Protein AF-A0A0P9UQY3-F1 (afdb_monomer)

Secondary structure (DSSP, 8-state):
----HHHHHHHHHHHHS-TTTHHHHHHHHT-TTTTTSHHHHHHHHHHHHHHHHHHH----

Radius of gyration: 11.87 Å; Cα contacts (8 Å, |Δi|>4): 41; chains: 1; bounding box: 33×22×30 Å

Foldseek 3Di:
DPQDVLLVVLVVCLVPDDPVCSQVSLVVQCPPVNCPDPSNVVSVVVNVVVVCCVVVVDDD

pLDDT: mean 71.19, std 10.27, range [45.25, 83.06]

Solvent-accessible surface area (backbone atoms o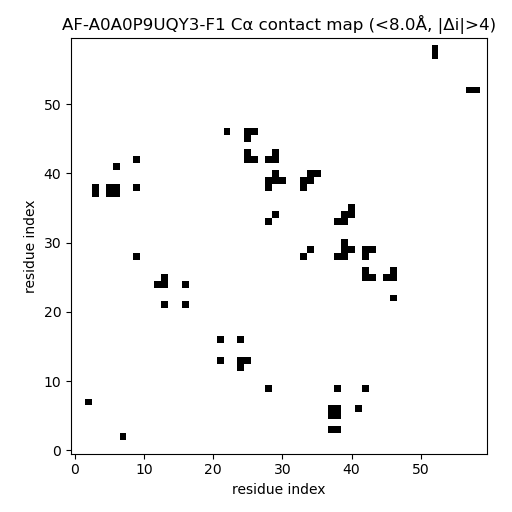nly — not comparable to full-atom values): 3480 Å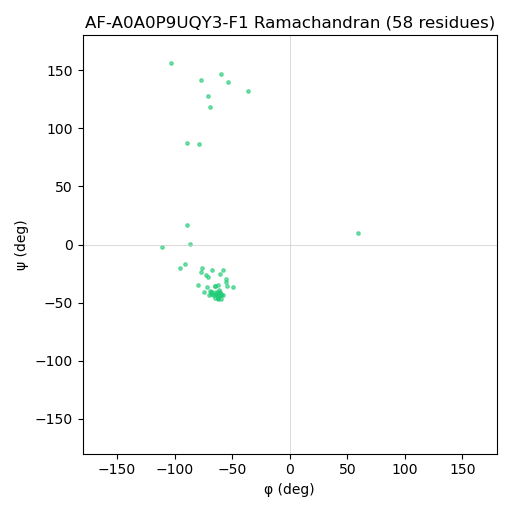² total; per-residue (Å²): 133,89,65,53,69,64,41,50,50,50,50,52,50,50,70,73,38,54,83,85,44,36,59,57,57,36,52,66,46,46,34,78,92,32,51,90,39,73,37,12,52,48,31,49,52,53,50,51,51,56,47,48,42,68,75,66,68,59,75,132

Mean predicted aligned error: 9.69 Å

Structure (mmCIF, N/CA/C/O backbone):
data_AF-A0A0P9UQY3-F1
#
_entry.id   AF-A0A0P9UQY3-F1
#
loop_
_atom_site.group_PDB
_atom_site.id
_atom_site.type_symbol
_atom_site.label_atom_id
_atom_site.label_alt_id
_atom_site.label_comp_id
_atom_site.label_asym_id
_atom_site.label_entity_id
_atom_site.label_seq_id
_atom_site.pdbx_PDB_ins_code
_atom_site.Cartn_x
_atom_site.Cartn_y
_atom_site.Cartn_z
_atom_site.occupancy
_atom_site.B_iso_or_equiv
_atom_site.auth_seq_id
_atom_site.auth_comp_id
_atom_site.auth_asym_id
_atom_site.auth_atom_id
_atom_site.pdbx_PDB_model_num
ATOM 1 N N . ALA A 1 1 ? -7.553 -3.995 -19.356 1.00 45.25 1 ALA A N 1
ATOM 2 C CA . ALA A 1 1 ? -6.895 -3.369 -18.198 1.00 45.25 1 ALA A CA 1
ATOM 3 C C . ALA A 1 1 ? -5.582 -4.100 -17.996 1.00 45.25 1 ALA A C 1
ATOM 5 O O . ALA A 1 1 ? -5.564 -5.147 -17.363 1.00 45.25 1 ALA A O 1
ATOM 6 N N . ASP A 1 2 ? -4.532 -3.616 -18.653 1.00 49.16 2 ASP A N 1
ATOM 7 C CA . ASP A 1 2 ? -3.175 -4.115 -18.447 1.00 49.16 2 ASP A CA 1
ATOM 8 C C . ASP A 1 2 ? -2.686 -3.453 -17.156 1.00 49.16 2 ASP A C 1
ATOM 10 O O . ASP A 1 2 ? -2.255 -2.302 -17.149 1.00 49.16 2 ASP A O 1
ATOM 14 N N . ALA A 1 3 ? -2.987 -4.083 -16.020 1.00 56.19 3 ALA A N 1
ATOM 15 C CA . ALA A 1 3 ? -2.476 -3.606 -14.747 1.00 56.19 3 ALA A CA 1
ATOM 16 C C . ALA A 1 3 ? -0.972 -3.877 -14.752 1.00 56.19 3 ALA A C 1
ATOM 18 O O . ALA A 1 3 ? -0.571 -5.036 -14.866 1.00 56.19 3 ALA A O 1
ATOM 19 N N . ASP A 1 4 ? -0.192 -2.799 -14.658 1.00 69.62 4 ASP A N 1
ATOM 20 C CA . ASP A 1 4 ? 1.267 -2.792 -14.558 1.00 69.62 4 ASP A CA 1
ATOM 21 C C . ASP A 1 4 ? 1.750 -3.990 -13.710 1.00 69.62 4 ASP A C 1
ATOM 23 O O . ASP A 1 4 ? 1.171 -4.247 -12.644 1.00 69.62 4 ASP A O 1
ATOM 27 N N . PRO A 1 5 ? 2.745 -4.773 -14.158 1.00 73.56 5 PRO A N 1
ATOM 28 C CA . PRO A 1 5 ? 3.153 -5.999 -13.469 1.00 73.56 5 PRO A CA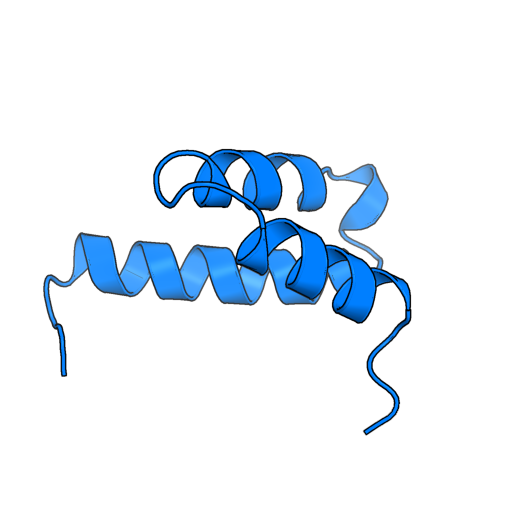 1
ATOM 29 C C . PRO A 1 5 ? 3.504 -5.746 -11.996 1.00 73.56 5 PRO A C 1
ATOM 31 O O . PRO A 1 5 ? 3.132 -6.548 -11.136 1.00 73.56 5 PRO A O 1
ATOM 34 N N . ASP A 1 6 ? 4.096 -4.590 -11.686 1.00 70.00 6 ASP A N 1
ATOM 35 C CA . ASP A 1 6 ? 4.367 -4.148 -10.318 1.00 70.00 6 ASP A CA 1
ATOM 36 C C . ASP A 1 6 ? 3.085 -3.902 -9.494 1.00 70.00 6 ASP A C 1
ATOM 38 O O . ASP A 1 6 ? 3.044 -4.204 -8.300 1.00 70.00 6 ASP A O 1
ATOM 42 N N . VAL A 1 7 ? 2.009 -3.397 -10.108 1.00 71.12 7 VAL A N 1
ATOM 43 C CA . VAL A 1 7 ? 0.695 -3.218 -9.454 1.00 71.12 7 VAL A CA 1
ATOM 44 C C . VAL A 1 7 ? 0.061 -4.574 -9.151 1.00 71.12 7 VAL A C 1
ATOM 46 O O . VAL A 1 7 ? -0.513 -4.773 -8.076 1.00 71.12 7 VAL A O 1
ATOM 49 N N . ARG A 1 8 ? 0.178 -5.524 -10.083 1.00 78.69 8 ARG A N 1
ATOM 50 C CA . ARG A 1 8 ? -0.358 -6.878 -9.916 1.00 78.69 8 ARG A CA 1
ATOM 51 C C . ARG A 1 8 ? 0.385 -7.644 -8.820 1.00 78.69 8 ARG A C 1
ATOM 53 O O . ARG A 1 8 ? -0.254 -8.310 -8.007 1.00 78.69 8 ARG A O 1
ATOM 60 N N . GLU A 1 9 ? 1.707 -7.498 -8.761 1.00 81.06 9 GLU A N 1
ATOM 61 C CA . GLU A 1 9 ? 2.540 -8.067 -7.697 1.00 81.06 9 GLU A CA 1
ATOM 62 C C . GLU A 1 9 ? 2.190 -7.471 -6.325 1.00 81.06 9 GLU A C 1
ATOM 64 O O . GLU A 1 9 ? 2.030 -8.210 -5.350 1.00 81.06 9 GLU A O 1
ATOM 69 N N . LEU A 1 10 ? 2.002 -6.149 -6.248 1.00 79.31 10 LEU A N 1
ATOM 70 C CA . LEU A 1 10 ? 1.576 -5.478 -5.020 1.00 79.31 10 LEU A CA 1
ATOM 71 C C . LEU A 1 10 ? 0.217 -5.999 -4.534 1.00 79.31 10 LEU A C 1
ATOM 73 O O . LEU A 1 10 ? 0.056 -6.276 -3.347 1.00 79.31 10 LEU A O 1
ATOM 77 N N . HIS A 1 11 ? -0.747 -6.179 -5.438 1.00 80.31 11 HIS A N 1
ATOM 78 C CA . HIS A 1 11 ? -2.052 -6.750 -5.099 1.00 80.31 11 HIS A CA 1
ATOM 79 C C . HIS A 1 11 ? -1.938 -8.166 -4.526 1.00 80.31 11 HIS A C 1
ATOM 81 O O . HIS A 1 11 ? -2.523 -8.440 -3.480 1.00 80.31 11 HIS A O 1
ATOM 87 N N . MET A 1 12 ? -1.150 -9.042 -5.153 1.00 82.12 12 MET A N 1
ATOM 88 C CA . MET A 1 12 ? -0.929 -10.401 -4.643 1.00 82.12 12 MET A CA 1
ATOM 89 C C . MET A 1 12 ? -0.272 -10.394 -3.257 1.00 82.12 12 MET A C 1
ATOM 91 O O . MET A 1 12 ? -0.693 -11.138 -2.370 1.00 82.12 12 MET A O 1
ATOM 95 N N . LYS A 1 13 ? 0.708 -9.510 -3.029 1.00 82.56 13 LYS A N 1
ATOM 96 C CA . LYS A 1 13 ? 1.331 -9.331 -1.707 1.00 82.56 13 LYS A CA 1
ATOM 97 C C . LYS A 1 13 ? 0.321 -8.863 -0.659 1.00 82.56 13 LYS A C 1
ATOM 99 O O . LYS A 1 13 ? 0.303 -9.403 0.440 1.00 82.56 13 LYS A O 1
ATOM 104 N N . LEU A 1 14 ? -0.551 -7.911 -0.992 1.00 80.44 14 LEU A N 1
ATOM 105 C CA . LEU A 1 14 ? -1.581 -7.400 -0.077 1.00 80.44 14 LEU A CA 1
ATOM 106 C C . LEU A 1 14 ? -2.713 -8.397 0.197 1.00 80.44 14 LEU A C 1
ATOM 108 O O . LEU A 1 14 ? -3.345 -8.326 1.254 1.00 80.44 14 LEU A O 1
ATOM 112 N N . GLU A 1 15 ? -3.004 -9.294 -0.743 1.00 82.25 15 GLU A N 1
ATOM 113 C CA . GLU A 1 15 ? -3.976 -10.372 -0.558 1.00 82.25 15 GLU A CA 1
ATOM 114 C C . GLU A 1 15 ? -3.415 -11.474 0.348 1.00 82.25 15 GLU A C 1
ATOM 116 O O . GLU A 1 15 ? -4.114 -11.939 1.247 1.00 82.25 15 GLU A O 1
ATOM 121 N N . SER A 1 16 ? -2.134 -11.818 0.175 1.00 83.06 16 SER A N 1
ATOM 122 C CA . SER A 1 16 ? -1.440 -12.814 0.997 1.00 83.06 16 SER A CA 1
ATOM 123 C C . SER A 1 16 ? -1.031 -12.301 2.385 1.00 83.06 16 SER A C 1
ATOM 125 O O . SER A 1 16 ? -0.818 -13.114 3.284 1.00 83.06 16 SER A O 1
ATOM 127 N N . ALA A 1 17 ? -0.878 -10.987 2.574 1.00 79.25 17 ALA A N 1
ATOM 128 C CA . ALA A 1 17 ? -0.437 -10.398 3.837 1.00 79.25 17 ALA A CA 1
ATOM 129 C C . ALA A 1 17 ? -1.559 -10.350 4.887 1.00 79.25 17 ALA A C 1
ATOM 131 O O . ALA A 1 17 ? -2.716 -10.018 4.596 1.00 79.25 17 ALA A O 1
ATOM 132 N N . ALA A 1 18 ? -1.197 -10.603 6.148 1.00 80.50 18 ALA A N 1
ATOM 133 C CA . ALA A 1 18 ? -2.104 -10.446 7.278 1.00 80.50 18 ALA A CA 1
ATOM 134 C C . ALA A 1 18 ? -2.608 -8.995 7.374 1.00 80.50 18 ALA A C 1
ATOM 136 O O . ALA A 1 18 ? -1.876 -8.050 7.089 1.00 80.50 18 ALA A O 1
ATOM 137 N N . ALA A 1 19 ? -3.851 -8.788 7.826 1.00 76.25 19 ALA A N 1
ATOM 138 C CA 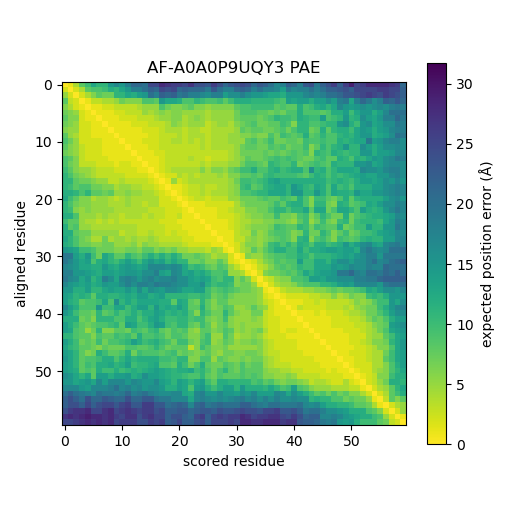. ALA A 1 19 ? -4.470 -7.456 7.890 1.00 76.25 19 ALA A CA 1
ATOM 139 C C . ALA A 1 19 ? -3.651 -6.420 8.690 1.00 76.25 19 ALA A C 1
ATOM 141 O O . ALA A 1 19 ? -3.688 -5.231 8.374 1.00 76.25 19 ALA A O 1
ATOM 142 N N . SER A 1 20 ? -2.889 -6.873 9.692 1.00 75.88 20 SER A N 1
ATOM 143 C CA . SER A 1 20 ? -1.979 -6.027 10.474 1.00 75.88 20 SER A CA 1
ATOM 144 C C . SER A 1 20 ? -0.725 -5.608 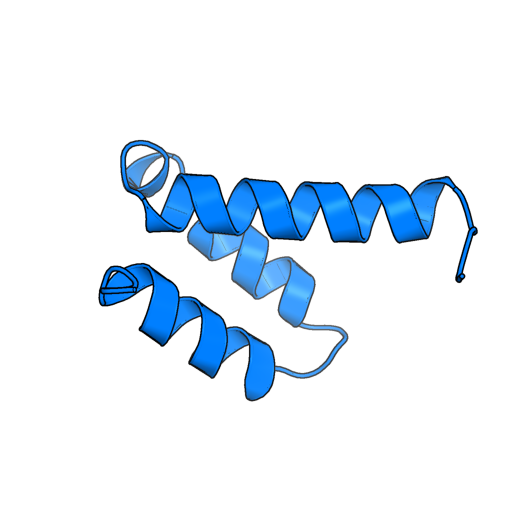9.696 1.00 75.88 20 SER A C 1
ATOM 146 O O . SER A 1 20 ? -0.157 -4.558 9.982 1.00 75.88 20 SER A O 1
ATOM 148 N N . GLU A 1 21 ? -0.301 -6.399 8.712 1.00 79.00 21 GLU A N 1
ATOM 149 C CA . GLU A 1 21 ? 0.925 -6.184 7.933 1.00 79.00 21 GLU A CA 1
ATOM 150 C C . GLU A 1 21 ? 0.676 -5.445 6.618 1.00 79.00 21 GLU A C 1
ATOM 152 O O . GLU A 1 21 ? 1.583 -4.790 6.111 1.00 79.00 21 GLU A O 1
ATOM 157 N N . LYS A 1 22 ? -0.570 -5.446 6.115 1.00 78.94 22 LYS A N 1
ATOM 158 C CA . LYS A 1 22 ? -0.959 -4.722 4.888 1.00 78.94 22 LYS A CA 1
ATOM 159 C C . LYS A 1 22 ? -0.494 -3.268 4.888 1.00 78.94 22 LYS A C 1
ATOM 161 O O . LYS A 1 22 ? -0.091 -2.749 3.852 1.00 78.94 22 LYS A O 1
ATOM 166 N N . MET A 1 23 ? -0.522 -2.619 6.052 1.00 77.56 23 MET A N 1
ATOM 167 C CA . MET A 1 23 ? -0.093 -1.229 6.180 1.00 77.56 23 MET A CA 1
ATOM 168 C C . MET A 1 23 ? 1.424 -1.073 6.011 1.00 77.56 23 MET A C 1
ATOM 170 O O . MET A 1 23 ? 1.859 -0.189 5.280 1.00 77.56 23 MET A O 1
ATOM 174 N N . SER A 1 24 ? 2.223 -1.953 6.619 1.00 78.56 24 SER A N 1
ATOM 175 C CA . SER A 1 24 ? 3.682 -1.959 6.450 1.00 78.56 24 SER A CA 1
ATOM 176 C C . SER A 1 24 ? 4.075 -2.264 5.005 1.00 78.56 24 SER A C 1
ATOM 178 O O . SER A 1 24 ? 4.890 -1.547 4.433 1.00 78.56 24 SER A O 1
ATOM 180 N N . THR A 1 25 ? 3.416 -3.236 4.366 1.00 80.38 25 THR A N 1
ATOM 181 C CA . THR A 1 25 ? 3.653 -3.586 2.955 1.00 80.38 25 THR A CA 1
ATOM 182 C C . THR A 1 25 ? 3.346 -2.426 2.003 1.00 80.38 25 THR A C 1
ATOM 184 O O . THR A 1 25 ? 4.088 -2.198 1.043 1.00 80.38 25 THR A O 1
ATOM 187 N N . LEU A 1 26 ? 2.274 -1.666 2.263 1.00 77.44 26 LEU A N 1
ATOM 188 C CA . LEU A 1 26 ? 1.980 -0.438 1.519 1.00 77.44 26 LEU A CA 1
ATOM 189 C C . LEU A 1 26 ? 3.090 0.601 1.720 1.00 77.44 26 LEU A C 1
ATOM 191 O O . LEU A 1 26 ? 3.557 1.166 0.738 1.00 77.44 26 LEU A O 1
ATOM 195 N N . ILE A 1 27 ? 3.543 0.823 2.958 1.00 77.50 27 ILE A N 1
ATOM 196 C CA . ILE A 1 27 ? 4.588 1.809 3.285 1.00 77.50 27 ILE A CA 1
ATOM 197 C C . ILE A 1 27 ? 5.917 1.475 2.601 1.00 77.50 27 ILE A C 1
ATOM 199 O O . ILE A 1 27 ? 6.519 2.353 1.985 1.00 77.50 27 ILE A O 1
ATOM 203 N N . GLU A 1 28 ? 6.348 0.215 2.626 1.00 76.19 28 GLU A N 1
ATOM 204 C CA . GLU A 1 28 ? 7.558 -0.225 1.919 1.00 76.19 28 GLU A CA 1
ATOM 205 C C . GLU A 1 28 ? 7.439 -0.041 0.398 1.00 76.19 28 GLU A C 1
ATOM 207 O O . GLU A 1 28 ? 8.404 0.325 -0.279 1.00 76.19 28 GLU A O 1
ATOM 212 N N . SER A 1 29 ? 6.233 -0.230 -0.142 1.00 68.00 29 SER A N 1
ATOM 213 C CA . SER A 1 29 ? 5.945 -0.048 -1.569 1.00 68.00 29 SER A CA 1
ATOM 214 C C . SER A 1 29 ? 5.831 1.428 -1.980 1.00 68.00 29 SER A C 1
ATOM 216 O O . SER A 1 29 ? 6.032 1.747 -3.151 1.00 68.00 29 SER A O 1
ATOM 218 N N . MET A 1 30 ? 5.581 2.327 -1.023 1.00 67.56 30 MET A N 1
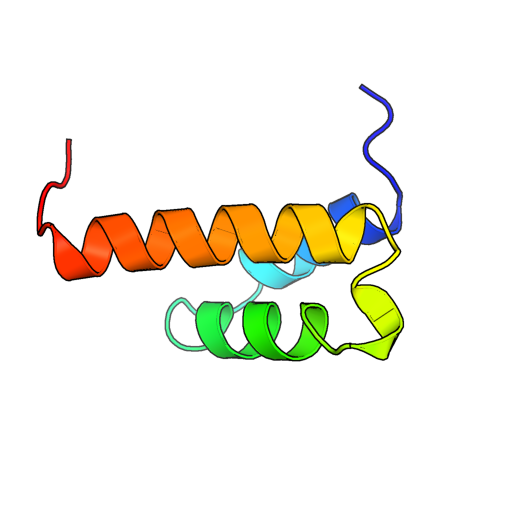ATOM 219 C CA . MET A 1 30 ? 5.596 3.791 -1.166 1.00 67.56 30 MET A CA 1
ATOM 220 C C . MET A 1 30 ? 6.989 4.399 -0.905 1.00 67.56 30 MET A C 1
ATOM 222 O O . MET A 1 30 ? 7.121 5.598 -0.683 1.00 67.56 30 MET A O 1
ATOM 226 N N . SER A 1 31 ? 8.061 3.603 -0.920 1.00 63.62 31 SER A N 1
ATOM 227 C CA . SER A 1 31 ? 9.426 4.136 -0.864 1.00 63.62 31 SER A CA 1
ATOM 228 C C . SER A 1 31 ? 9.653 5.196 -1.966 1.00 63.62 31 SER A C 1
ATOM 230 O O . SER A 1 31 ? 9.216 4.994 -3.103 1.00 63.62 31 SER A O 1
ATOM 232 N N . PRO A 1 32 ? 10.369 6.308 -1.692 1.00 57.81 32 PRO A N 1
ATOM 233 C CA . PRO A 1 32 ? 10.606 7.383 -2.662 1.00 57.81 32 PRO A CA 1
ATOM 234 C C . PRO A 1 32 ? 11.297 6.915 -3.954 1.00 57.81 32 PRO A C 1
ATOM 236 O O . PRO A 1 32 ? 11.126 7.546 -4.993 1.00 57.81 32 PRO A O 1
ATOM 239 N N . ALA A 1 33 ? 11.9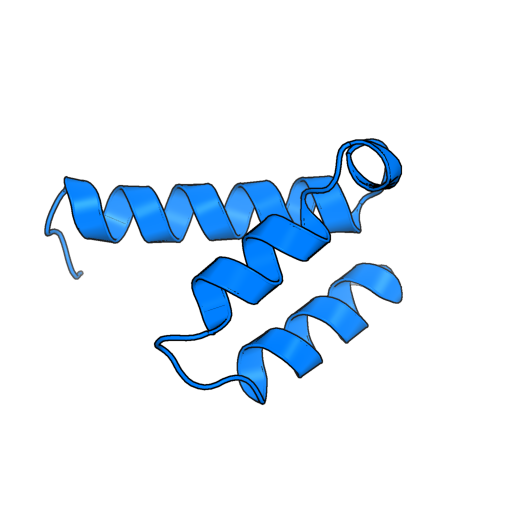96 5.774 -3.930 1.00 60.25 33 ALA A N 1
ATOM 240 C CA . ALA A 1 33 ? 12.551 5.141 -5.129 1.00 60.25 33 ALA A CA 1
ATOM 241 C C . ALA A 1 33 ? 11.473 4.591 -6.094 1.00 60.25 33 ALA A C 1
ATOM 243 O O . ALA A 1 33 ? 11.745 4.420 -7.280 1.00 60.25 33 ALA A O 1
ATOM 244 N N . ARG A 1 34 ? 10.251 4.329 -5.606 1.00 55.75 34 ARG A N 1
ATOM 245 C CA . ARG A 1 34 ? 9.096 3.818 -6.371 1.00 55.75 34 ARG A CA 1
ATOM 246 C C . ARG A 1 34 ? 7.970 4.846 -6.541 1.00 55.75 34 ARG A C 1
ATOM 248 O O . ARG A 1 34 ? 7.011 4.575 -7.253 1.00 55.75 34 ARG A O 1
ATOM 255 N N . HIS A 1 35 ? 8.085 6.049 -5.972 1.00 56.75 35 HIS A N 1
ATOM 256 C CA . HIS A 1 35 ? 7.071 7.109 -6.105 1.00 56.75 35 HIS A CA 1
ATOM 257 C C . HIS A 1 35 ? 6.819 7.574 -7.550 1.00 56.75 35 HIS A C 1
ATOM 259 O O . HIS A 1 35 ? 5.725 8.043 -7.851 1.00 56.75 35 HIS A O 1
ATOM 265 N N . ALA A 1 36 ? 7.798 7.428 -8.447 1.00 58.91 36 ALA A N 1
ATOM 266 C CA . ALA A 1 36 ? 7.649 7.778 -9.860 1.00 58.91 36 ALA A CA 1
ATOM 267 C C . ALA A 1 36 ? 7.064 6.641 -10.725 1.00 58.91 36 ALA A C 1
ATOM 269 O O . ALA A 1 36 ? 6.917 6.822 -11.933 1.00 58.91 36 ALA A O 1
ATOM 270 N N . THR A 1 37 ? 6.741 5.476 -10.145 1.00 65.56 37 THR A N 1
ATOM 271 C CA . THR A 1 37 ? 6.167 4.338 -10.881 1.00 65.56 37 THR A CA 1
ATOM 272 C C . THR A 1 37 ? 4.664 4.202 -10.633 1.00 65.56 37 THR A C 1
ATOM 274 O O . THR A 1 37 ? 4.135 4.638 -9.606 1.00 65.56 37 THR A O 1
ATOM 277 N N . ALA A 1 38 ? 3.956 3.565 -11.573 1.00 70.00 38 ALA A N 1
ATOM 278 C CA . ALA A 1 38 ? 2.515 3.319 -11.470 1.00 70.00 38 ALA A CA 1
ATOM 279 C C . ALA A 1 38 ? 2.137 2.562 -10.180 1.00 70.00 38 ALA A C 1
ATOM 281 O O . ALA A 1 38 ? 1.088 2.822 -9.588 1.00 70.00 38 ALA A O 1
ATOM 282 N N . ALA A 1 39 ? 3.021 1.684 -9.697 1.00 69.69 39 ALA A N 1
ATOM 283 C CA . ALA A 1 39 ? 2.842 0.949 -8.450 1.00 69.69 39 ALA A CA 1
ATOM 284 C C . ALA A 1 39 ? 2.939 1.830 -7.199 1.00 69.69 39 ALA A C 1
ATOM 286 O O . ALA A 1 39 ? 2.128 1.660 -6.291 1.00 69.69 39 ALA A O 1
ATOM 287 N N . GLY A 1 40 ? 3.859 2.800 -7.157 1.00 72.06 40 GLY A N 1
ATOM 288 C CA . GLY A 1 40 ? 3.937 3.756 -6.049 1.00 72.06 40 GLY A CA 1
ATOM 289 C C . GLY A 1 40 ? 2.697 4.649 -5.974 1.00 72.06 40 GLY A C 1
ATOM 290 O O . GLY A 1 40 ? 2.113 4.817 -4.905 1.00 72.06 40 GLY A O 1
ATOM 291 N N . LEU A 1 41 ? 2.226 5.148 -7.123 1.00 77.00 41 LEU A N 1
ATOM 292 C CA . LEU A 1 41 ? 0.965 5.895 -7.222 1.00 77.00 41 LEU A CA 1
ATOM 293 C C . LEU A 1 41 ? -0.238 5.062 -6.753 1.00 77.00 41 LEU A C 1
ATOM 295 O O . LEU A 1 41 ? -1.084 5.566 -6.012 1.00 77.00 41 LEU A O 1
ATOM 299 N N . HIS A 1 42 ? -0.312 3.786 -7.142 1.00 77.75 42 HIS A N 1
ATOM 300 C CA . HIS A 1 42 ? -1.389 2.887 -6.720 1.00 77.75 42 HIS A CA 1
ATOM 301 C C . HIS A 1 42 ? -1.331 2.558 -5.221 1.00 77.75 42 HIS A C 1
ATOM 303 O O . HIS A 1 42 ? -2.357 2.629 -4.542 1.00 77.75 42 HIS A O 1
ATOM 309 N N . ALA A 1 43 ? -0.140 2.285 -4.681 1.00 77.81 43 ALA A N 1
ATOM 310 C CA . ALA A 1 43 ? 0.076 2.050 -3.252 1.00 77.81 43 ALA A CA 1
ATOM 311 C C . ALA A 1 43 ? -0.378 3.251 -2.407 1.00 77.81 43 ALA A C 1
ATOM 313 O O . ALA A 1 43 ? -1.109 3.076 -1.431 1.00 77.81 43 ALA A O 1
ATOM 314 N N . THR A 1 44 ? -0.050 4.473 -2.838 1.00 79.94 44 THR A N 1
ATOM 31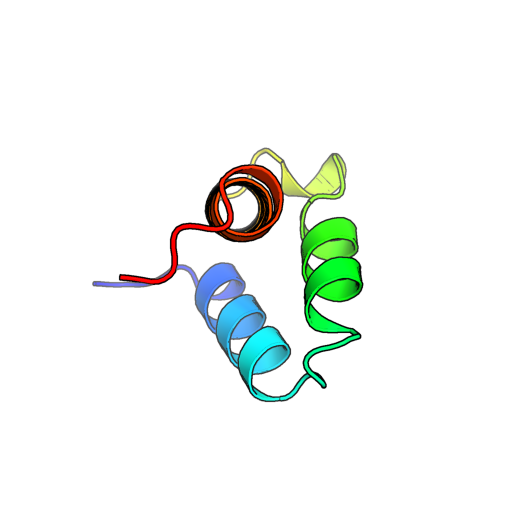5 C CA . THR A 1 44 ? -0.494 5.710 -2.179 1.00 79.94 44 THR A CA 1
ATOM 316 C C . THR A 1 44 ? -2.017 5.842 -2.170 1.00 79.94 44 THR A C 1
ATOM 318 O O . THR A 1 44 ? -2.595 6.191 -1.141 1.00 79.94 44 THR A O 1
ATOM 321 N N . ARG A 1 45 ? -2.707 5.512 -3.272 1.00 80.94 45 ARG A N 1
ATOM 322 C CA . ARG A 1 45 ? -4.184 5.565 -3.327 1.00 80.94 45 ARG A CA 1
ATOM 323 C C . ARG A 1 45 ? -4.840 4.571 -2.367 1.00 80.94 45 ARG A C 1
ATOM 325 O O . ARG A 1 45 ? -5.827 4.919 -1.714 1.00 80.94 45 ARG A O 1
ATOM 332 N N . LEU A 1 46 ? -4.291 3.359 -2.267 1.00 80.00 46 LEU A N 1
ATOM 333 C CA . LEU A 1 46 ? -4.768 2.337 -1.331 1.00 80.00 46 LEU A CA 1
ATOM 334 C C . LEU A 1 46 ? -4.523 2.751 0.123 1.00 80.00 46 LEU A C 1
ATOM 336 O O . LEU A 1 46 ? -5.422 2.632 0.954 1.00 80.00 46 LEU A O 1
ATOM 340 N N . PHE A 1 47 ? -3.343 3.295 0.420 1.00 78.81 47 PHE A N 1
ATOM 341 C CA . PHE A 1 47 ? -3.007 3.783 1.754 1.00 78.81 47 PHE A CA 1
ATOM 342 C C . PHE A 1 47 ? -3.915 4.937 2.191 1.00 78.81 47 PHE A C 1
ATOM 344 O O . PHE A 1 47 ? -4.456 4.902 3.293 1.00 78.81 47 PHE A O 1
ATOM 351 N N . VAL A 1 48 ? -4.146 5.923 1.317 1.00 81.94 48 VAL A N 1
ATOM 352 C CA . VAL A 1 48 ? -5.047 7.053 1.595 1.00 81.94 48 VAL A CA 1
ATOM 353 C C . VAL A 1 48 ? -6.486 6.582 1.802 1.00 81.94 48 VAL A C 1
ATOM 355 O O . VAL A 1 48 ? -7.128 7.054 2.735 1.00 81.94 48 VAL A O 1
ATOM 358 N N . SER A 1 49 ? -6.983 5.632 1.001 1.00 79.69 49 SER A N 1
ATOM 359 C CA . SER A 1 49 ? -8.327 5.064 1.213 1.00 79.69 49 SER A CA 1
ATOM 360 C C . SER A 1 49 ? -8.425 4.362 2.568 1.00 79.69 49 SER A C 1
ATOM 362 O O . SER A 1 49 ? -9.326 4.662 3.344 1.00 79.69 49 SER A O 1
ATOM 364 N N . SER A 1 50 ? -7.444 3.519 2.908 1.00 75.25 50 SER A N 1
ATOM 365 C CA . SER A 1 50 ? -7.432 2.800 4.188 1.00 75.25 50 SER A CA 1
ATOM 366 C C . SER A 1 50 ? -7.295 3.738 5.398 1.00 75.25 50 SER A C 1
ATOM 368 O O . SER A 1 50 ? -7.905 3.513 6.443 1.00 75.25 50 SER A O 1
ATOM 370 N N . MET A 1 51 ? -6.527 4.823 5.265 1.00 77.06 51 MET A N 1
ATOM 371 C CA . MET A 1 51 ? -6.460 5.906 6.253 1.00 77.06 51 MET A CA 1
ATOM 372 C C . MET A 1 51 ? -7.795 6.638 6.379 1.00 77.06 51 MET A C 1
ATOM 374 O O . MET A 1 51 ? -8.251 6.861 7.496 1.00 77.06 51 MET A O 1
ATOM 378 N N . ALA A 1 52 ? -8.433 6.995 5.262 1.00 73.25 52 ALA A N 1
ATOM 379 C CA . ALA A 1 52 ? -9.723 7.675 5.266 1.00 73.25 52 ALA A CA 1
ATOM 380 C C . ALA A 1 52 ? -10.790 6.830 5.975 1.00 73.25 52 ALA A C 1
ATOM 382 O O . ALA A 1 52 ? -11.508 7.358 6.821 1.00 73.25 52 ALA A O 1
ATOM 383 N N . GLU A 1 53 ? -10.833 5.519 5.731 1.00 68.94 53 GLU A N 1
ATOM 384 C CA . GLU A 1 53 ? -11.723 4.586 6.437 1.00 68.94 53 GLU A CA 1
ATOM 385 C C . GLU A 1 53 ? -11.452 4.560 7.953 1.00 68.94 53 GLU A C 1
ATOM 387 O O . GLU A 1 53 ? -12.383 4.577 8.759 1.00 68.94 53 GLU A O 1
ATOM 392 N N . ARG A 1 54 ? -10.178 4.583 8.366 1.00 65.62 54 ARG A N 1
ATOM 393 C CA . ARG A 1 54 ? -9.784 4.594 9.787 1.00 65.62 54 ARG A CA 1
ATOM 394 C C . ARG A 1 54 ? -10.053 5.926 10.490 1.0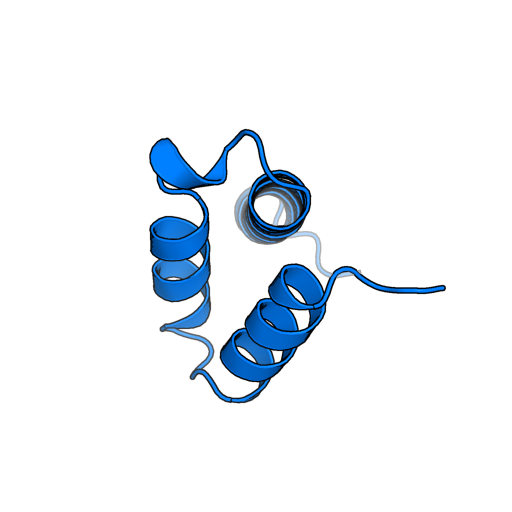0 65.62 54 ARG A C 1
ATOM 396 O O . ARG A 1 54 ? -10.400 5.920 11.666 1.00 65.62 54 ARG A O 1
ATOM 403 N N . VAL A 1 55 ? -9.878 7.049 9.794 1.00 62.16 55 VAL A N 1
ATOM 404 C CA . VAL A 1 55 ? -10.052 8.409 10.337 1.00 62.16 55 VAL A CA 1
ATOM 405 C C . VAL A 1 55 ? -11.524 8.809 10.387 1.00 62.16 55 VAL A C 1
ATOM 407 O O . VAL A 1 55 ? -11.937 9.505 11.309 1.00 62.16 55 VAL A O 1
ATOM 410 N N . THR A 1 56 ? -12.326 8.371 9.415 1.00 59.31 56 THR A N 1
ATOM 411 C CA . THR A 1 56 ? -13.748 8.738 9.343 1.00 59.31 56 THR A CA 1
ATOM 412 C C . THR A 1 56 ? -14.665 7.754 10.061 1.00 59.31 56 THR A C 1
ATOM 414 O O . THR A 1 56 ? -15.810 8.103 10.329 1.00 59.31 56 THR A O 1
ATOM 417 N N . GLY A 1 57 ? -14.207 6.535 10.382 1.00 53.00 57 GLY A N 1
ATOM 418 C CA . GLY A 1 57 ? -15.048 5.503 11.005 1.00 53.00 57 GLY A CA 1
ATOM 419 C C . GLY A 1 57 ? -16.274 5.115 10.167 1.00 53.00 57 GLY A C 1
ATOM 420 O O . GLY A 1 57 ? -17.150 4.400 10.650 1.00 53.00 57 GLY A O 1
ATOM 421 N N . ALA A 1 58 ? -16.351 5.580 8.919 1.00 48.53 58 ALA A N 1
ATOM 422 C CA . ALA A 1 58 ? -17.457 5.331 8.020 1.00 48.53 58 ALA A CA 1
ATOM 423 C C . ALA A 1 58 ? -17.163 4.047 7.252 1.00 48.53 58 ALA A C 1
ATOM 425 O O . ALA A 1 58 ? -16.580 4.052 6.168 1.00 48.53 58 ALA A O 1
ATOM 426 N N . ARG A 1 59 ? -17.558 2.925 7.846 1.00 53.88 59 ARG A N 1
ATOM 427 C CA . ARG A 1 59 ? -17.825 1.727 7.059 1.00 53.88 59 ARG A CA 1
ATOM 428 C C . ARG A 1 59 ? -19.121 1.995 6.273 1.00 53.88 59 ARG A C 1
ATOM 430 O O . ARG A 1 59 ? -20.080 2.429 6.917 1.00 53.88 59 ARG A O 1
ATOM 437 N N . PRO A 1 60 ? -19.166 1.817 4.940 1.00 52.69 60 PRO A N 1
ATOM 438 C CA . PRO A 1 60 ? -20.447 1.738 4.244 1.00 52.69 60 PRO A CA 1
ATOM 439 C C . PRO A 1 60 ? -21.269 0.542 4.744 1.00 52.69 60 PRO A C 1
ATOM 441 O O . PRO A 1 60 ? -20.661 -0.445 5.231 1.00 52.69 60 PRO A O 1
#

Sequence (60 aa):
ADADPDVRELHMKLESAAASEKMSTLIESMSPARHATAAGLHATRLFVSSMAERVTGARP

Organism: Pseudomonas amygdali pv. lachrymans (NCBI:txid53707)